Protein AF-A0A7X6X285-F1 (afdb_monomer_lite)

Sequence (141 aa):
MKLIVGLGNPGPRYETTRHNVGFMTADLIADSLDAVFKQSRHGALLAEAFYRGQKILVAKPMTYMNLSGQAVASLFNWYKLDVKDLIIVYDDMDLEVGRLRIRGRGSAGGQKGMASIIRVLGTEELVRIRIGVGRPLEGWG

Secondary structure (DSSP, 8-state):
-EEEEE----SGGGTTSGGGHHHHHHHHHHHHTT---EE-TTSEEEEEEEETTEEEEEEEE-S-GGGHHHHHHHHHHHTT--GGGEEEEEEETTSPTT-EEEESS---TT-HHHHHHHHHHT-S--EEEEEE--PPPTT--

pLDDT: mean 94.64, std 8.18, range [47.41, 98.81]

Structure (mmCIF, N/CA/C/O backbone):
data_AF-A0A7X6X285-F1
#
_entry.id   AF-A0A7X6X285-F1
#
loop_
_atom_site.group_PDB
_atom_site.id
_atom_site.type_symbol
_atom_site.label_atom_id
_atom_site.label_alt_id
_atom_site.label_comp_id
_atom_site.label_asym_id
_atom_site.label_entity_id
_atom_site.label_seq_id
_atom_site.pdbx_PDB_ins_code
_atom_site.Cartn_x
_atom_site.Cartn_y
_ato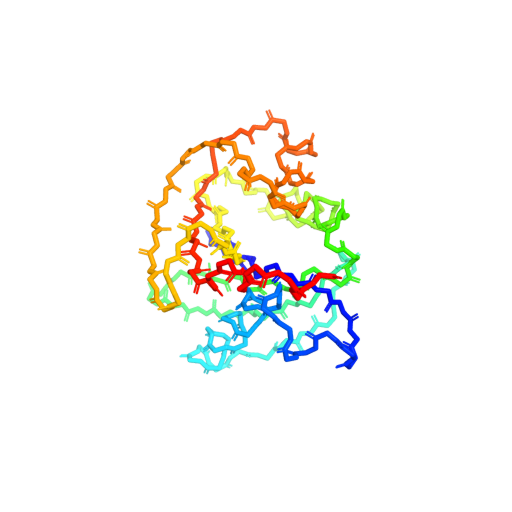m_site.Cartn_z
_atom_site.occupancy
_atom_site.B_iso_or_equiv
_atom_site.auth_seq_id
_atom_site.auth_comp_id
_atom_site.auth_asym_id
_atom_site.auth_atom_id
_atom_site.pdbx_PDB_model_num
ATOM 1 N N . MET A 1 1 ? -6.112 -1.371 15.307 1.00 94.88 1 MET A N 1
ATOM 2 C CA . MET A 1 1 ? -6.534 -1.644 13.908 1.00 94.88 1 MET A CA 1
ATOM 3 C C . MET A 1 1 ? -5.286 -1.886 13.080 1.00 94.88 1 MET A C 1
ATOM 5 O O . MET A 1 1 ? -4.253 -1.357 13.458 1.00 94.88 1 MET A O 1
ATOM 9 N N . LYS A 1 2 ? -5.348 -2.690 12.015 1.00 97.50 2 LYS A N 1
ATOM 10 C CA . LYS A 1 2 ? -4.237 -2.820 11.053 1.00 97.50 2 LYS A CA 1
ATOM 11 C C . LYS A 1 2 ? -4.602 -2.175 9.724 1.00 97.50 2 LYS A C 1
ATOM 13 O O . LYS A 1 2 ? -5.761 -2.244 9.324 1.00 97.50 2 LYS A O 1
ATOM 18 N N . LEU A 1 3 ? -3.611 -1.590 9.061 1.00 98.44 3 LEU A N 1
ATOM 19 C CA . LEU A 1 3 ? -3.696 -1.092 7.695 1.00 98.44 3 LEU A CA 1
ATOM 20 C C . LEU A 1 3 ? -2.751 -1.909 6.813 1.00 98.44 3 LEU A C 1
ATOM 22 O O . LEU A 1 3 ? -1.534 -1.848 6.976 1.00 98.44 3 LEU A O 1
ATOM 26 N N . ILE A 1 4 ? -3.321 -2.670 5.885 1.00 98.69 4 ILE A N 1
ATOM 27 C CA . ILE A 1 4 ? -2.593 -3.440 4.879 1.00 98.69 4 ILE A CA 1
ATOM 28 C C . ILE A 1 4 ? -2.678 -2.677 3.562 1.00 98.69 4 ILE A C 1
ATOM 30 O O . ILE A 1 4 ? -3.768 -2.438 3.052 1.00 98.69 4 ILE A O 1
ATOM 34 N N . VAL A 1 5 ? -1.539 -2.282 3.006 1.00 98.81 5 VAL A N 1
ATOM 35 C CA . VAL A 1 5 ? -1.469 -1.498 1.771 1.00 98.81 5 VAL A CA 1
ATOM 36 C C . VAL A 1 5 ? -0.831 -2.338 0.677 1.00 98.81 5 VAL A C 1
ATOM 38 O O . VAL A 1 5 ? 0.342 -2.692 0.777 1.00 98.81 5 VAL A O 1
ATOM 41 N N . GLY A 1 6 ? -1.580 -2.615 -0.386 1.00 98.62 6 GLY A N 1
ATOM 42 C CA . GLY A 1 6 ? -1.037 -3.180 -1.615 1.00 98.62 6 GLY A CA 1
ATOM 43 C C . GLY A 1 6 ? -0.523 -2.076 -2.530 1.00 98.62 6 GLY A C 1
ATOM 44 O O . GLY A 1 6 ? -1.270 -1.150 -2.839 1.00 98.62 6 GLY A O 1
ATOM 45 N N . LEU A 1 7 ? 0.734 -2.148 -2.970 1.00 98.44 7 LEU A N 1
ATOM 46 C CA . LEU A 1 7 ? 1.282 -1.198 -3.944 1.00 98.44 7 LEU A CA 1
ATOM 47 C C . LEU A 1 7 ? 0.993 -1.627 -5.388 1.00 98.44 7 LEU A C 1
ATOM 49 O O . LEU A 1 7 ? 0.940 -2.815 -5.706 1.00 98.44 7 LEU A O 1
ATOM 53 N N . GLY A 1 8 ? 0.806 -0.633 -6.252 1.00 97.50 8 GLY A N 1
ATOM 54 C CA . GLY A 1 8 ? 0.469 -0.797 -7.662 1.00 97.50 8 GLY A CA 1
ATOM 55 C C . GLY A 1 8 ? 0.229 0.556 -8.332 1.00 97.50 8 GLY A C 1
ATOM 56 O O . GLY A 1 8 ? 0.288 1.602 -7.682 1.00 97.50 8 GLY A O 1
ATOM 57 N N . ASN A 1 9 ? -0.024 0.536 -9.637 1.00 97.62 9 ASN A N 1
ATOM 58 C CA . ASN A 1 9 ? -0.515 1.677 -10.402 1.00 97.62 9 ASN A CA 1
ATOM 59 C C . ASN A 1 9 ? -1.992 1.471 -10.781 1.00 97.62 9 ASN A C 1
ATOM 61 O O . ASN A 1 9 ? -2.379 0.356 -11.148 1.00 97.62 9 ASN A O 1
ATOM 65 N N . PRO A 1 10 ? -2.812 2.535 -10.749 1.00 94.94 10 PRO A N 1
ATOM 66 C CA . PRO A 1 10 ? -4.197 2.486 -11.192 1.00 94.94 10 PRO A CA 1
ATOM 67 C C . PRO A 1 10 ? -4.305 2.472 -12.722 1.00 94.94 10 PRO A C 1
ATOM 69 O O . PRO A 1 10 ? -3.533 3.128 -13.424 1.00 94.94 10 PRO A O 1
ATOM 72 N N . GLY A 1 11 ? -5.332 1.791 -13.223 1.00 91.75 11 GLY A N 1
ATOM 73 C CA . GLY A 1 11 ? -5.732 1.796 -14.628 1.00 91.75 11 GLY A CA 1
ATOM 74 C C . GLY A 1 11 ? -5.494 0.456 -15.342 1.00 91.75 11 GLY A C 1
ATOM 75 O O . GLY A 1 11 ? -4.545 -0.253 -14.995 1.00 91.75 11 GLY A O 1
ATOM 76 N N . PRO A 1 12 ? -6.292 0.135 -16.381 1.00 88.06 12 PRO A N 1
ATOM 77 C CA . PRO A 1 12 ? -6.345 -1.210 -16.972 1.00 88.06 12 PRO A CA 1
ATOM 78 C C . PRO A 1 12 ? -4.998 -1.728 -17.485 1.00 88.06 12 PRO A C 1
ATOM 80 O O . PRO A 1 12 ? -4.661 -2.897 -17.340 1.00 88.06 12 PRO A O 1
ATOM 83 N N . ARG A 1 13 ? -4.164 -0.831 -18.026 1.00 88.88 13 ARG A N 1
ATOM 84 C CA . ARG A 1 13 ? -2.845 -1.178 -18.582 1.00 88.88 13 ARG A CA 1
ATOM 85 C C . ARG A 1 13 ? -1.847 -1.738 -17.560 1.00 88.88 13 ARG A C 1
ATOM 87 O O . ARG A 1 13 ? -0.817 -2.264 -17.963 1.00 88.88 13 ARG A O 1
ATOM 94 N N . TYR A 1 14 ? -2.104 -1.575 -16.261 1.00 88.69 14 TYR A N 1
ATOM 95 C CA . TYR A 1 14 ? -1.202 -2.030 -15.201 1.00 88.69 14 TYR A CA 1
ATOM 96 C C . TYR A 1 14 ? -1.680 -3.292 -14.489 1.00 88.69 14 TYR A C 1
ATOM 98 O O . TYR A 1 14 ? -0.885 -3.887 -13.762 1.00 88.69 14 TYR A O 1
ATOM 106 N N . GLU A 1 15 ? -2.936 -3.700 -14.689 1.00 85.38 15 GLU A N 1
ATOM 107 C CA . GLU A 1 15 ? -3.610 -4.728 -13.887 1.00 85.38 15 GLU A CA 1
ATOM 108 C C . GLU A 1 15 ? -2.832 -6.037 -13.809 1.00 85.38 15 GLU A C 1
ATOM 110 O O . GLU A 1 15 ? -2.750 -6.618 -12.736 1.00 85.38 15 GLU A O 1
ATOM 115 N N . THR A 1 16 ? -2.192 -6.450 -14.903 1.00 87.38 16 THR A N 1
ATOM 116 C CA . THR A 1 16 ? -1.450 -7.716 -15.007 1.00 87.38 16 THR A CA 1
ATOM 117 C C . THR A 1 16 ? 0.070 -7.551 -14.928 1.00 87.38 16 THR A C 1
ATOM 119 O O . THR A 1 16 ? 0.822 -8.494 -15.171 1.00 87.38 16 THR A O 1
ATOM 122 N N . THR A 1 17 ? 0.562 -6.358 -14.580 1.00 90.19 17 THR A N 1
ATOM 123 C CA . THR A 1 17 ? 2.006 -6.107 -14.478 1.00 90.19 17 THR A CA 1
ATOM 124 C C . THR A 1 17 ? 2.583 -6.643 -13.170 1.00 90.19 17 THR A C 1
ATOM 126 O O . THR A 1 17 ? 1.922 -6.639 -12.132 1.00 90.19 17 THR A O 1
ATOM 129 N N . ARG A 1 18 ? 3.867 -7.031 -13.186 1.00 89.31 18 ARG A N 1
ATOM 130 C CA . ARG A 1 18 ? 4.597 -7.485 -11.984 1.00 89.31 18 ARG A CA 1
ATOM 131 C C . ARG A 1 18 ? 4.543 -6.457 -10.844 1.00 89.31 18 ARG A C 1
ATOM 133 O O . ARG A 1 18 ? 4.389 -6.835 -9.689 1.00 89.31 18 ARG A O 1
ATOM 140 N N . HIS A 1 19 ? 4.575 -5.164 -11.174 1.00 90.19 19 HIS A N 1
ATOM 141 C CA . HIS A 1 19 ? 4.471 -4.064 -10.208 1.00 90.19 19 HIS A CA 1
ATOM 142 C C . HIS A 1 19 ? 3.103 -3.947 -9.517 1.00 90.19 19 HIS A C 1
ATOM 144 O O . HIS A 1 19 ? 2.996 -3.254 -8.507 1.00 90.19 19 HIS A O 1
ATOM 150 N N . ASN A 1 20 ? 2.061 -4.604 -10.035 1.00 95.19 20 ASN A N 1
ATOM 151 C CA . ASN A 1 20 ? 0.719 -4.600 -9.450 1.00 95.19 20 ASN A CA 1
ATOM 152 C C . ASN A 1 20 ? 0.440 -5.810 -8.548 1.00 95.19 20 ASN A C 1
ATOM 154 O O . ASN A 1 20 ? -0.677 -5.943 -8.050 1.00 95.19 20 ASN A O 1
ATOM 158 N N . VAL A 1 21 ? 1.435 -6.655 -8.255 1.00 96.62 21 VAL A N 1
ATOM 159 C CA . VAL A 1 21 ? 1.249 -7.812 -7.359 1.00 96.62 21 VAL A CA 1
ATOM 160 C C . VAL A 1 21 ? 0.755 -7.410 -5.962 1.00 96.62 21 VAL A C 1
ATOM 162 O O . VAL A 1 21 ? 0.021 -8.162 -5.322 1.00 96.62 21 VAL A O 1
ATOM 165 N N . GLY A 1 22 ? 1.092 -6.201 -5.495 1.00 97.75 22 GLY A N 1
ATOM 166 C CA . GLY A 1 22 ? 0.559 -5.655 -4.249 1.00 97.75 22 GLY A CA 1
ATOM 167 C C . GLY A 1 22 ? -0.949 -5.399 -4.325 1.00 97.75 22 GLY A C 1
ATOM 168 O O . GLY A 1 22 ? -1.666 -5.779 -3.403 1.00 97.75 22 GLY A O 1
ATOM 169 N N . PHE A 1 23 ? -1.450 -4.826 -5.426 1.00 98.38 23 PHE A N 1
ATOM 170 C CA . PHE A 1 23 ? -2.893 -4.680 -5.673 1.00 98.38 23 PHE A CA 1
ATOM 171 C C . PHE A 1 23 ? -3.590 -6.034 -5.776 1.00 98.38 23 PHE A C 1
ATOM 173 O O . PHE A 1 23 ? -4.588 -6.229 -5.093 1.00 98.38 23 PHE A O 1
ATOM 180 N N . MET A 1 24 ? -3.030 -6.978 -6.539 1.00 97.38 24 MET A N 1
ATOM 181 C CA . MET A 1 24 ? -3.579 -8.337 -6.646 1.00 97.38 24 MET A CA 1
ATOM 182 C C . MET A 1 24 ? -3.680 -9.005 -5.269 1.00 97.38 24 MET A C 1
ATOM 184 O O . MET A 1 24 ? -4.681 -9.630 -4.939 1.00 97.38 24 MET A O 1
ATOM 188 N N . THR A 1 25 ? -2.659 -8.828 -4.426 1.00 98.00 25 THR A N 1
ATOM 189 C CA . THR A 1 25 ? -2.670 -9.355 -3.056 1.00 98.00 25 THR A CA 1
ATOM 190 C C . THR A 1 25 ? -3.728 -8.665 -2.198 1.00 98.00 25 THR A C 1
ATOM 192 O O . THR A 1 25 ? -4.411 -9.328 -1.424 1.00 98.00 25 THR A O 1
ATOM 195 N N . ALA A 1 26 ? -3.897 -7.348 -2.331 1.00 98.38 26 ALA A N 1
ATOM 196 C CA . ALA A 1 26 ? -4.949 -6.615 -1.633 1.00 98.38 26 ALA A CA 1
ATOM 197 C C . ALA A 1 26 ? -6.354 -7.082 -2.053 1.00 98.38 26 ALA A C 1
ATOM 199 O O . ALA A 1 26 ? -7.223 -7.192 -1.191 1.00 98.38 26 ALA A O 1
ATOM 200 N N . ASP A 1 27 ? -6.553 -7.400 -3.334 1.00 98.12 27 ASP A N 1
ATOM 201 C CA . ASP A 1 27 ? -7.797 -7.977 -3.851 1.00 98.12 27 ASP A CA 1
ATOM 202 C C . ASP A 1 27 ? -8.084 -9.348 -3.232 1.00 98.12 27 ASP A C 1
ATOM 204 O O . ASP A 1 27 ? -9.162 -9.544 -2.678 1.00 98.12 27 ASP A O 1
ATOM 208 N N . LEU A 1 28 ? -7.094 -10.246 -3.198 1.00 98.00 28 LEU A N 1
ATOM 209 C CA . LEU A 1 28 ? -7.233 -11.562 -2.560 1.00 98.00 28 LEU A CA 1
ATOM 210 C C . LEU A 1 28 ? -7.501 -11.473 -1.050 1.00 98.00 28 LEU A C 1
ATOM 212 O O . LEU A 1 28 ? -8.296 -12.242 -0.515 1.00 98.00 28 LEU A O 1
ATOM 216 N N . ILE A 1 29 ? -6.851 -10.540 -0.345 1.00 97.88 29 ILE A N 1
ATOM 217 C CA . ILE A 1 29 ? -7.093 -10.339 1.090 1.00 97.88 29 ILE A CA 1
ATOM 218 C C . ILE A 1 29 ? -8.520 -9.835 1.314 1.00 97.88 29 ILE A C 1
ATOM 220 O O . ILE A 1 29 ? -9.199 -10.342 2.203 1.00 97.88 29 ILE A O 1
ATOM 224 N N . ALA A 1 30 ? -8.973 -8.848 0.538 1.00 98.00 30 ALA A N 1
ATOM 225 C CA . ALA A 1 30 ? -10.318 -8.301 0.680 1.00 98.00 30 ALA A CA 1
ATOM 226 C C . ALA A 1 30 ? -11.390 -9.364 0.396 1.00 98.00 30 ALA A C 1
ATOM 228 O O . ALA A 1 30 ? -12.319 -9.494 1.188 1.00 98.00 30 ALA A O 1
ATOM 229 N N . ASP A 1 31 ? -11.203 -10.165 -0.655 1.00 97.94 31 ASP A N 1
ATOM 230 C CA . ASP A 1 31 ? -12.081 -11.285 -1.007 1.00 97.94 31 ASP A CA 1
ATOM 231 C C . ASP A 1 31 ? -12.159 -12.325 0.123 1.00 97.94 31 ASP A C 1
ATOM 233 O O . ASP A 1 31 ? -13.242 -12.652 0.594 1.00 97.94 31 ASP A O 1
ATOM 237 N N . SER A 1 32 ? -11.015 -12.735 0.687 1.00 97.50 32 SER A N 1
ATOM 238 C CA . SER A 1 32 ? -10.978 -13.680 1.822 1.00 97.50 32 SER A CA 1
ATOM 239 C C . SER A 1 32 ? -11.618 -13.159 3.118 1.00 97.50 32 SER A C 1
ATOM 241 O O . SER A 1 32 ? -11.819 -13.923 4.063 1.00 97.50 32 SER A O 1
ATOM 243 N N . LEU A 1 33 ? -11.872 -11.851 3.188 1.00 96.88 33 LEU A N 1
ATOM 244 C CA . LEU A 1 33 ? -12.487 -11.161 4.318 1.00 96.88 33 LEU A CA 1
ATOM 245 C C . LEU A 1 33 ? -13.928 -10.712 4.022 1.00 96.88 33 LEU A C 1
ATOM 247 O O . LEU A 1 33 ? -14.481 -9.957 4.823 1.00 96.88 33 LEU A O 1
ATOM 251 N N . ASP A 1 34 ? -14.507 -11.124 2.887 1.00 96.81 34 ASP A N 1
ATOM 252 C CA . ASP A 1 34 ? -15.826 -10.694 2.401 1.00 96.81 34 ASP A CA 1
ATOM 253 C C . ASP A 1 34 ? -15.976 -9.159 2.354 1.00 96.81 34 ASP A C 1
ATOM 255 O O . ASP A 1 34 ? -17.032 -8.583 2.639 1.00 96.81 34 ASP A O 1
ATOM 259 N N . ALA A 1 35 ? -14.887 -8.462 2.020 1.00 97.75 35 ALA A N 1
ATOM 260 C CA . ALA A 1 35 ? -14.799 -7.011 2.059 1.00 97.75 35 ALA A CA 1
ATOM 261 C C . ALA A 1 35 ? -14.754 -6.406 0.655 1.00 97.75 35 ALA A C 1
ATOM 263 O O . ALA A 1 35 ? -14.012 -6.840 -0.222 1.00 97.75 35 ALA A O 1
ATOM 264 N N . VAL A 1 36 ? -15.509 -5.325 0.455 1.00 97.88 36 VAL A N 1
ATOM 265 C CA . VAL A 1 36 ? -15.616 -4.652 -0.846 1.00 97.88 36 VAL A CA 1
ATOM 266 C C . VAL A 1 36 ? -14.862 -3.330 -0.829 1.00 97.88 36 VAL A C 1
ATOM 268 O O . VAL A 1 36 ? -15.053 -2.501 0.066 1.00 97.88 36 VAL A O 1
ATOM 271 N N . PHE A 1 37 ? -14.042 -3.104 -1.856 1.00 98.44 37 PHE A N 1
ATOM 272 C CA . PHE A 1 37 ? -13.340 -1.840 -2.041 1.00 98.44 37 PHE A CA 1
ATOM 273 C C . PHE A 1 37 ? -14.297 -0.692 -2.370 1.00 98.44 37 PHE A C 1
ATOM 275 O O . PHE A 1 37 ? -15.109 -0.770 -3.290 1.00 98.44 37 PHE A O 1
ATOM 282 N N . LYS A 1 38 ? -14.142 0.422 -1.654 1.00 98.12 38 LYS A N 1
ATOM 283 C CA . LYS A 1 38 ? -14.846 1.685 -1.890 1.00 98.12 38 LYS A CA 1
ATOM 284 C C . LYS A 1 38 ? -13.850 2.822 -2.061 1.00 98.12 38 LYS A C 1
ATOM 286 O O . LYS A 1 38 ? -12.795 2.842 -1.425 1.00 98.12 38 LYS A O 1
ATOM 291 N N . GLN A 1 39 ? -14.200 3.794 -2.898 1.00 97.31 39 GLN A N 1
ATOM 292 C CA . GLN A 1 39 ?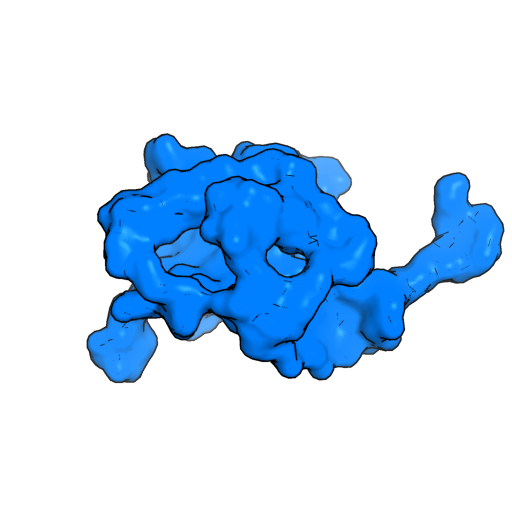 -13.408 5.011 -3.053 1.00 97.31 39 GLN A CA 1
ATOM 293 C C . GLN A 1 39 ? -13.362 5.779 -1.730 1.00 97.31 39 GLN A C 1
ATOM 295 O O . GLN A 1 39 ? -14.392 6.026 -1.104 1.00 97.31 39 GLN A O 1
ATOM 300 N N . SER A 1 40 ? -12.164 6.192 -1.323 1.00 96.44 40 SER A N 1
ATOM 301 C CA . SER A 1 40 ? -11.972 7.094 -0.191 1.00 96.44 40 SER A CA 1
ATOM 302 C C . SER A 1 40 ? -11.484 8.464 -0.654 1.00 96.44 40 SER A C 1
ATOM 304 O O . SER A 1 40 ? -10.865 8.611 -1.711 1.00 96.44 40 SER A O 1
ATOM 306 N N . ARG A 1 41 ? -11.682 9.474 0.195 1.00 95.62 41 ARG A N 1
ATOM 307 C CA . ARG A 1 41 ? -11.119 10.822 0.008 1.00 95.62 41 ARG A CA 1
ATOM 308 C C . ARG A 1 41 ? -9.597 10.900 0.196 1.00 95.62 41 ARG A C 1
ATOM 310 O O . ARG A 1 41 ? -9.019 11.962 0.017 1.00 95.62 41 ARG A O 1
ATOM 317 N N . HIS A 1 42 ? -8.955 9.797 0.579 1.00 96.88 42 HIS A N 1
ATOM 318 C CA . HIS A 1 42 ? -7.523 9.725 0.884 1.00 96.88 42 HIS A CA 1
ATOM 319 C C . HIS A 1 42 ? -6.687 9.276 -0.324 1.00 96.88 42 HIS A C 1
ATOM 321 O O . HIS A 1 42 ? -5.555 8.830 -0.166 1.00 96.88 42 HIS A O 1
ATOM 327 N N . GLY A 1 43 ? -7.253 9.352 -1.534 1.00 96.94 43 GLY A N 1
ATOM 328 C CA . GLY A 1 43 ? -6.571 8.913 -2.751 1.00 96.94 43 GLY A CA 1
ATOM 329 C C . GLY A 1 43 ? -6.317 7.405 -2.775 1.00 96.94 43 GLY A C 1
ATOM 330 O O . GLY A 1 43 ? -5.293 6.967 -3.287 1.00 96.94 43 GLY A O 1
ATOM 331 N N . ALA A 1 44 ? -7.219 6.608 -2.198 1.00 98.19 44 ALA A N 1
ATOM 332 C CA . ALA A 1 44 ? -7.114 5.152 -2.142 1.00 98.19 44 ALA A CA 1
ATOM 333 C C . ALA A 1 44 ? -8.490 4.483 -2.236 1.00 98.19 44 ALA A C 1
ATOM 335 O O . ALA A 1 44 ? -9.487 5.043 -1.768 1.00 98.19 44 ALA A O 1
ATOM 336 N N . LEU A 1 45 ? -8.525 3.267 -2.778 1.00 98.56 45 LEU A N 1
ATOM 337 C CA . LEU A 1 45 ? -9.625 2.332 -2.559 1.00 98.56 45 LEU A CA 1
ATOM 338 C C . LEU A 1 45 ? -9.417 1.640 -1.213 1.00 98.56 45 LEU A C 1
ATOM 340 O O . LEU A 1 45 ? -8.304 1.200 -0.927 1.00 98.56 45 LEU A O 1
ATOM 344 N N . LEU A 1 46 ? -10.475 1.531 -0.412 1.00 98.62 46 LEU A N 1
ATOM 345 C CA . LEU A 1 46 ? -10.449 0.912 0.912 1.00 98.62 46 LEU A CA 1
ATOM 346 C C . LEU A 1 46 ? -11.469 -0.217 1.013 1.00 98.62 46 LEU A C 1
ATOM 348 O O . LEU A 1 46 ? -12.632 -0.012 0.677 1.00 98.62 46 LEU A O 1
ATOM 352 N N . ALA A 1 47 ? -11.044 -1.366 1.524 1.00 98.50 47 ALA A N 1
ATOM 353 C CA . ALA A 1 47 ? -11.919 -2.443 1.964 1.00 98.50 47 ALA A CA 1
ATOM 354 C C . ALA A 1 47 ? -11.754 -2.607 3.480 1.00 98.50 47 ALA A C 1
ATOM 356 O O . ALA A 1 47 ? -10.634 -2.650 3.992 1.00 98.50 47 ALA A O 1
ATOM 357 N N . GLU A 1 48 ? -12.865 -2.643 4.208 1.00 97.94 48 GLU A N 1
ATOM 358 C CA . GLU A 1 48 ? -12.877 -2.741 5.667 1.00 97.94 48 GLU A CA 1
ATOM 359 C C . GLU A 1 48 ? -13.496 -4.068 6.092 1.00 97.94 48 GLU A C 1
ATOM 361 O O . GLU A 1 48 ? -14.556 -4.439 5.595 1.00 97.94 48 GLU A O 1
ATOM 366 N N . ALA A 1 49 ? -12.850 -4.743 7.041 1.00 97.06 49 ALA A N 1
ATOM 367 C CA . ALA A 1 49 ? -13.329 -5.991 7.614 1.00 97.06 49 ALA A CA 1
ATOM 368 C C . ALA A 1 49 ? -13.004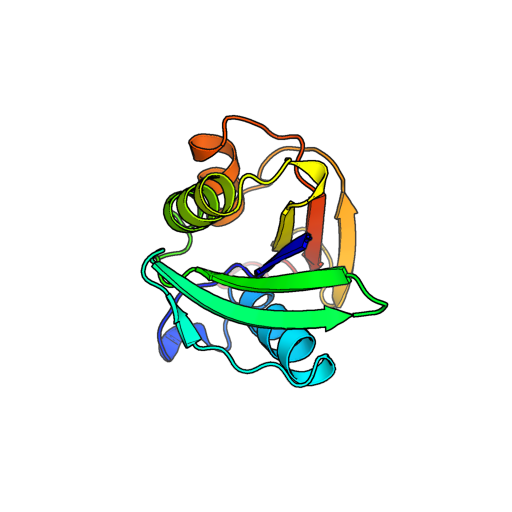 -6.093 9.106 1.00 97.06 49 ALA A C 1
ATOM 370 O O . ALA A 1 49 ? -12.120 -5.405 9.631 1.00 97.06 49 ALA A O 1
ATOM 371 N N . PHE A 1 50 ? -13.677 -7.021 9.782 1.00 96.38 50 PHE A N 1
ATOM 372 C CA . PHE A 1 50 ? -13.291 -7.490 11.107 1.00 96.38 50 PHE A CA 1
ATOM 373 C C . PHE A 1 50 ? -12.778 -8.922 11.005 1.00 96.38 50 PHE A C 1
ATOM 375 O O . PHE A 1 50 ? -13.486 -9.812 10.553 1.00 96.38 50 PHE A O 1
ATOM 382 N N . TYR A 1 51 ? -11.557 -9.154 11.478 1.00 93.31 51 TYR A N 1
ATOM 383 C CA . TYR A 1 51 ? -10.957 -10.481 11.543 1.00 93.31 51 TYR A CA 1
ATOM 384 C C . TYR A 1 51 ? -10.538 -10.767 12.981 1.00 93.31 51 TYR A C 1
ATOM 386 O O . TYR A 1 51 ? -9.761 -10.012 13.566 1.00 93.31 51 TYR A O 1
ATOM 394 N N . ARG A 1 52 ? -11.082 -11.836 13.577 1.00 94.12 52 ARG A N 1
ATOM 395 C CA . ARG A 1 52 ? -10.823 -12.232 14.979 1.00 94.12 52 ARG A CA 1
ATOM 396 C C . ARG A 1 52 ? -10.999 -11.080 15.986 1.00 94.12 52 ARG A C 1
ATOM 398 O O . ARG A 1 52 ? -10.174 -10.883 16.871 1.00 94.12 52 ARG A O 1
ATOM 405 N N . GLY A 1 53 ? -12.060 -10.287 15.820 1.00 94.19 53 GLY A N 1
ATOM 406 C CA . GLY A 1 53 ? -12.361 -9.139 16.687 1.00 94.19 53 GLY A CA 1
ATOM 407 C C . GLY A 1 53 ? -11.496 -7.895 16.441 1.00 94.19 53 GLY A C 1
ATOM 408 O O . GLY A 1 53 ? -11.681 -6.882 17.112 1.00 94.19 53 GLY A O 1
ATOM 409 N N . GLN A 1 54 ? -10.582 -7.923 15.467 1.00 95.81 54 GLN A N 1
ATOM 410 C CA . GLN A 1 54 ? -9.735 -6.792 15.107 1.00 95.81 54 GLN A CA 1
ATOM 411 C C . GLN A 1 54 ? -10.167 -6.184 13.772 1.00 95.81 54 GLN A C 1
ATOM 413 O O . GLN A 1 54 ? -10.281 -6.876 12.763 1.00 95.81 54 GLN A O 1
ATOM 418 N N . LYS A 1 55 ? -10.342 -4.860 13.750 1.00 96.62 55 LYS A N 1
ATOM 419 C CA . LYS A 1 55 ? -10.573 -4.108 12.513 1.00 96.62 55 LYS A CA 1
ATOM 420 C C . LYS A 1 55 ? -9.320 -4.117 11.630 1.00 96.62 55 LYS A C 1
ATOM 422 O O . LYS A 1 55 ? -8.242 -3.691 12.078 1.00 96.62 55 LYS A O 1
ATOM 427 N N . ILE A 1 56 ? -9.489 -4.572 10.392 1.00 97.81 56 ILE A N 1
ATOM 428 C CA . ILE A 1 56 ? -8.492 -4.569 9.320 1.00 97.81 56 ILE A CA 1
ATOM 429 C C . ILE A 1 56 ? -8.987 -3.638 8.217 1.00 97.81 56 ILE A C 1
ATOM 431 O O . ILE A 1 56 ? -10.131 -3.723 7.775 1.00 97.81 56 ILE A O 1
ATOM 435 N N . LEU A 1 57 ? -8.103 -2.749 7.778 1.00 98.25 57 LEU A N 1
ATOM 436 C CA . LEU A 1 57 ? -8.307 -1.900 6.620 1.00 98.25 57 LEU A CA 1
ATOM 437 C C . LEU A 1 57 ? -7.325 -2.331 5.532 1.00 98.25 57 LEU A C 1
ATOM 439 O O . LEU A 1 57 ? -6.117 -2.335 5.760 1.00 98.25 57 LEU A O 1
ATOM 443 N N . VAL A 1 58 ? -7.835 -2.692 4.363 1.00 98.75 58 VAL A N 1
ATOM 444 C CA . VAL A 1 58 ? -7.031 -2.999 3.179 1.00 98.75 58 VAL A CA 1
ATOM 445 C C . VAL A 1 58 ? -7.110 -1.807 2.237 1.00 98.75 58 VAL A C 1
ATOM 447 O O . VAL A 1 58 ? -8.199 -1.298 1.977 1.00 98.75 58 VAL A O 1
ATOM 450 N N . ALA A 1 59 ? -5.972 -1.341 1.732 1.00 98.75 59 ALA A N 1
ATOM 451 C CA . ALA A 1 59 ? -5.894 -0.161 0.886 1.00 98.75 59 ALA A CA 1
ATOM 452 C C . ALA A 1 59 ? -5.140 -0.423 -0.42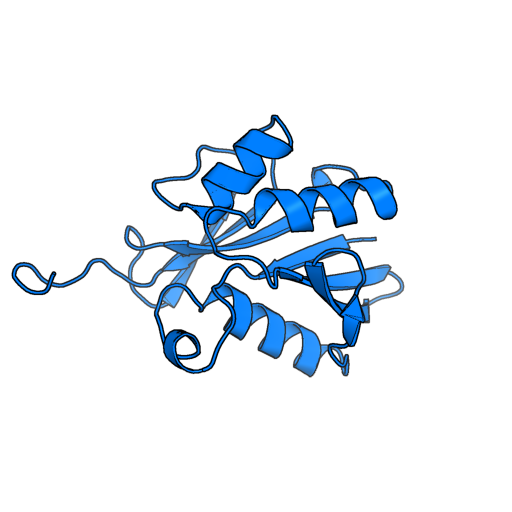0 1.00 98.75 59 ALA A C 1
ATOM 454 O O . ALA A 1 59 ? -4.071 -1.037 -0.423 1.00 98.75 59 ALA A O 1
ATOM 455 N N . LYS A 1 60 ? -5.664 0.139 -1.513 1.00 98.69 60 LYS A N 1
ATOM 456 C CA . LYS A 1 60 ? -4.977 0.284 -2.802 1.00 98.69 60 LYS A CA 1
ATOM 457 C C . LYS A 1 60 ? -4.830 1.779 -3.115 1.00 98.69 60 LYS A C 1
ATOM 459 O O . LYS A 1 60 ? -5.836 2.421 -3.430 1.00 98.69 60 LYS A O 1
ATOM 464 N N . PRO A 1 61 ? -3.631 2.376 -2.979 1.00 98.44 61 PRO A N 1
ATOM 465 C CA . PRO A 1 61 ? -3.396 3.771 -3.339 1.00 98.44 61 PRO A CA 1
ATOM 466 C C . PRO A 1 61 ? -3.747 4.038 -4.804 1.00 98.44 61 PRO A C 1
ATOM 468 O O . PRO A 1 61 ? -3.126 3.486 -5.695 1.00 98.44 61 PRO A O 1
ATOM 471 N N . MET A 1 62 ? -4.693 4.931 -5.072 1.00 97.81 62 MET A N 1
ATOM 472 C CA . MET A 1 62 ? -5.098 5.312 -6.434 1.00 97.81 62 MET A CA 1
ATOM 473 C C . MET A 1 62 ? -4.242 6.455 -6.996 1.00 97.81 62 MET A C 1
ATOM 475 O O . MET A 1 62 ? -4.641 7.158 -7.921 1.00 97.81 62 MET A O 1
ATOM 479 N N . THR A 1 63 ? -3.058 6.649 -6.422 1.00 94.38 63 THR A N 1
ATOM 480 C CA . THR A 1 63 ? -1.989 7.490 -6.956 1.00 94.38 63 THR A CA 1
ATOM 481 C C . THR A 1 63 ? -1.087 6.657 -7.867 1.00 94.38 63 THR A C 1
ATOM 483 O O . THR A 1 63 ? -1.137 5.431 -7.851 1.00 94.38 63 THR A O 1
ATOM 486 N N . TYR A 1 64 ? -0.174 7.291 -8.601 1.00 95.25 64 TYR A N 1
ATOM 487 C CA . TYR A 1 64 ? 0.928 6.546 -9.218 1.00 95.25 64 TYR A CA 1
ATOM 488 C C . TYR A 1 64 ? 1.895 5.993 -8.160 1.00 95.25 64 TYR A C 1
ATOM 490 O O . TYR A 1 64 ? 2.008 6.541 -7.061 1.00 95.25 64 TYR A O 1
ATOM 498 N N . MET A 1 65 ? 2.616 4.924 -8.506 1.00 95.44 65 MET A N 1
ATOM 499 C CA . MET A 1 65 ? 3.532 4.188 -7.625 1.00 95.44 65 MET A CA 1
ATOM 500 C C . MET A 1 65 ? 4.535 5.105 -6.910 1.00 95.44 65 MET A C 1
ATOM 502 O O . MET A 1 65 ? 4.742 5.014 -5.709 1.00 95.44 65 MET A O 1
ATOM 506 N N . ASN A 1 66 ? 5.145 6.058 -7.614 1.00 96.75 66 ASN A N 1
ATOM 507 C CA . ASN A 1 66 ? 6.096 7.010 -7.023 1.00 96.75 66 ASN A CA 1
ATOM 508 C C . ASN A 1 66 ? 5.452 8.031 -6.058 1.00 96.75 66 ASN A C 1
ATOM 510 O O . ASN A 1 66 ? 6.167 8.754 -5.358 1.00 96.75 66 ASN A O 1
ATOM 514 N N . LEU A 1 67 ? 4.122 8.092 -5.994 1.00 97.38 67 LEU A N 1
ATOM 515 C CA . LEU A 1 67 ? 3.338 8.979 -5.135 1.00 97.38 67 LEU A CA 1
ATOM 516 C C . LEU A 1 67 ? 2.550 8.224 -4.053 1.00 97.38 67 LEU A C 1
ATOM 518 O O . LEU A 1 67 ? 1.844 8.865 -3.277 1.00 97.38 67 LEU A O 1
ATOM 522 N N . SER A 1 68 ? 2.712 6.898 -3.931 1.00 98.12 68 SER A N 1
ATOM 523 C CA . SER A 1 68 ? 1.989 6.081 -2.942 1.00 98.12 68 SER A CA 1
ATOM 524 C C . SER A 1 68 ? 2.123 6.594 -1.506 1.00 98.12 68 SER A C 1
ATOM 526 O O . SER A 1 68 ? 1.176 6.479 -0.729 1.00 98.12 68 SER A O 1
ATOM 528 N N . GLY A 1 69 ? 3.255 7.218 -1.155 1.00 98.06 69 GLY A N 1
ATOM 529 C CA . GLY A 1 69 ? 3.466 7.805 0.168 1.00 98.06 69 GLY A CA 1
ATOM 530 C C . GLY A 1 69 ? 2.422 8.853 0.559 1.00 98.06 69 GLY A C 1
ATOM 531 O O . GLY A 1 69 ? 2.082 8.943 1.732 1.00 98.06 69 GLY A O 1
ATOM 532 N N . GLN A 1 70 ? 1.856 9.595 -0.398 1.00 98.31 70 GLN A N 1
ATOM 533 C CA . GLN A 1 70 ? 0.841 10.619 -0.121 1.00 98.31 70 GLN A CA 1
ATOM 534 C C . GLN A 1 70 ? -0.468 9.998 0.383 1.00 98.31 70 GLN A C 1
ATOM 536 O O . GLN A 1 70 ? -0.992 10.405 1.421 1.00 98.31 70 GLN A O 1
ATOM 541 N N . ALA A 1 71 ? -0.968 8.977 -0.321 1.00 98.38 71 ALA A N 1
ATOM 542 C CA . ALA A 1 71 ? -2.184 8.268 0.068 1.00 98.38 71 ALA A CA 1
ATOM 543 C C . ALA A 1 71 ? -1.987 7.516 1.392 1.00 98.38 71 ALA A C 1
ATOM 545 O O . ALA A 1 71 ? -2.820 7.604 2.295 1.00 98.38 71 ALA A O 1
ATOM 546 N N . VAL A 1 72 ? -0.847 6.831 1.540 1.00 98.50 72 VAL A N 1
ATOM 547 C CA . VAL A 1 72 ? -0.519 6.088 2.765 1.00 98.50 72 VAL A CA 1
ATOM 548 C C . VAL A 1 72 ? -0.413 7.022 3.966 1.00 98.50 72 VAL A C 1
ATOM 550 O O . VAL A 1 72 ? -1.012 6.729 4.993 1.00 98.50 72 VAL A O 1
ATOM 553 N N . ALA A 1 73 ? 0.268 8.163 3.845 1.00 98.38 73 ALA A N 1
ATOM 554 C CA . ALA A 1 73 ? 0.373 9.130 4.935 1.00 98.38 73 ALA A CA 1
ATOM 555 C C . ALA A 1 73 ? -0.977 9.763 5.293 1.00 98.38 73 ALA A C 1
ATOM 557 O O . ALA A 1 73 ? -1.275 9.945 6.472 1.00 98.38 73 ALA A O 1
ATOM 558 N N . SER A 1 74 ? -1.824 10.048 4.297 1.00 98.44 74 SER A N 1
ATOM 559 C CA . SER A 1 74 ? -3.181 10.548 4.541 1.00 98.44 74 SER A CA 1
ATOM 560 C C . SER A 1 74 ? -4.002 9.562 5.379 1.00 98.44 74 SER A C 1
ATOM 562 O O . SER A 1 74 ? -4.607 9.959 6.375 1.00 98.44 74 SER A O 1
ATOM 564 N N . LEU A 1 75 ? -3.971 8.270 5.028 1.00 98.38 75 LEU A N 1
ATOM 565 C CA . LEU A 1 75 ? -4.639 7.207 5.785 1.00 98.38 75 LEU A CA 1
ATOM 566 C C . LEU A 1 75 ? -4.022 7.020 7.176 1.00 98.38 75 LEU A C 1
ATOM 568 O O . LEU A 1 75 ? -4.746 6.973 8.167 1.00 98.38 75 LEU A O 1
ATOM 572 N N . PHE A 1 76 ? -2.694 6.944 7.250 1.00 98.12 76 PHE A N 1
ATOM 573 C CA . PHE A 1 76 ? -1.940 6.754 8.487 1.00 98.12 76 PHE A CA 1
ATOM 574 C C . PHE A 1 76 ? -2.286 7.822 9.531 1.00 98.12 76 PHE A C 1
ATOM 576 O O . PHE A 1 76 ? -2.640 7.492 10.663 1.00 98.12 76 PHE A O 1
ATOM 583 N N . ASN A 1 77 ? -2.287 9.092 9.117 1.00 97.75 77 ASN A N 1
ATOM 584 C CA . ASN A 1 77 ? -2.622 10.222 9.980 1.00 97.75 77 ASN A CA 1
ATOM 585 C C . ASN A 1 77 ? -4.114 10.257 10.335 1.00 97.75 77 ASN A C 1
ATOM 587 O O . ASN A 1 77 ? -4.466 10.494 11.490 1.00 97.75 77 ASN A O 1
ATOM 591 N N . TRP A 1 78 ? -5.002 9.997 9.368 1.00 97.88 78 TRP A N 1
ATOM 592 C CA . TRP A 1 78 ? -6.451 10.017 9.593 1.00 97.88 78 TRP A CA 1
ATOM 593 C C . TRP A 1 78 ? -6.895 8.971 10.622 1.00 97.88 78 TRP A C 1
ATOM 595 O O . TRP A 1 78 ? -7.665 9.277 11.532 1.00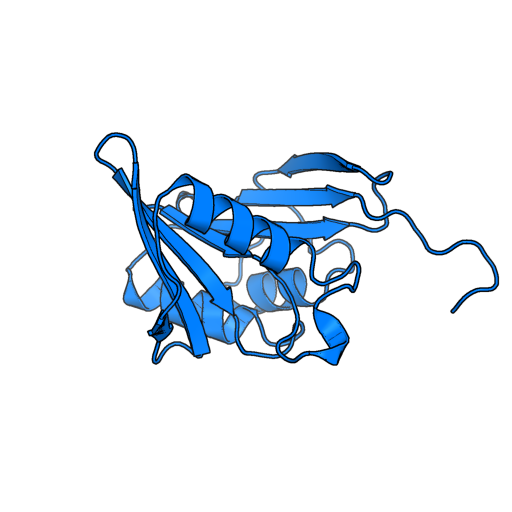 97.88 78 TRP A O 1
ATOM 605 N N . TYR A 1 79 ? -6.374 7.749 10.504 1.00 97.06 79 TYR A N 1
ATOM 606 C CA . TYR A 1 79 ? -6.682 6.646 11.415 1.00 97.06 79 TYR A CA 1
ATOM 607 C C . TYR A 1 79 ? -5.794 6.616 12.667 1.00 97.06 79 TYR A C 1
ATOM 609 O O . TYR A 1 79 ? -5.973 5.719 13.491 1.00 97.06 79 TYR A O 1
ATOM 617 N N . LYS A 1 80 ? -4.885 7.593 12.832 1.00 97.25 80 LYS A N 1
ATOM 618 C CA . LYS A 1 80 ? -3.973 7.732 13.982 1.00 97.25 80 LYS A CA 1
ATOM 619 C C . LYS A 1 80 ? -3.208 6.435 14.273 1.00 97.25 80 LYS A C 1
ATOM 621 O O . LYS A 1 80 ? -3.219 5.935 15.396 1.00 97.25 80 LYS A O 1
ATOM 626 N N . LEU A 1 81 ? -2.633 5.852 13.226 1.00 97.12 81 LEU A N 1
ATOM 627 C CA . LEU A 1 81 ? -1.944 4.567 13.307 1.00 97.12 81 LEU A CA 1
ATOM 628 C C . LEU A 1 81 ? -0.519 4.731 13.841 1.00 97.12 81 LEU A C 1
ATOM 630 O O . LEU A 1 81 ? 0.114 5.761 13.630 1.00 97.12 81 LEU A O 1
ATOM 634 N N . ASP A 1 82 ? 0.002 3.671 14.457 1.00 96.56 82 ASP A N 1
ATOM 635 C CA . ASP A 1 82 ? 1.433 3.520 14.710 1.00 96.56 82 ASP A CA 1
ATOM 636 C C . ASP A 1 82 ? 2.108 2.795 13.534 1.00 96.56 82 ASP A C 1
ATOM 638 O O . ASP A 1 82 ? 1.481 2.020 12.807 1.00 96.56 82 ASP A O 1
ATOM 642 N N . VAL A 1 83 ? 3.428 2.938 13.385 1.00 95.00 83 VAL A N 1
ATOM 643 C CA . VAL A 1 83 ? 4.203 2.233 12.339 1.00 95.00 83 VAL A CA 1
ATOM 644 C C . VAL A 1 83 ? 4.035 0.706 12.381 1.00 95.00 83 VAL A C 1
ATOM 646 O O . VAL A 1 83 ? 3.985 0.055 11.341 1.00 95.00 83 VAL A O 1
ATOM 649 N N . LYS A 1 84 ? 3.849 0.132 13.578 1.00 94.94 84 LYS A N 1
ATOM 650 C CA . LYS A 1 84 ? 3.588 -1.306 13.801 1.00 94.94 84 LYS A CA 1
ATOM 651 C C . LYS A 1 84 ? 2.220 -1.771 13.282 1.00 94.94 84 LYS A C 1
ATOM 653 O O . LYS A 1 84 ? 1.957 -2.975 13.215 1.00 94.94 84 LYS A O 1
ATOM 658 N N . ASP A 1 85 ? 1.313 -0.839 13.003 1.00 96.69 85 ASP A N 1
ATOM 659 C CA . ASP A 1 85 ? -0.026 -1.118 12.488 1.00 96.69 85 ASP A CA 1
ATOM 660 C C . ASP A 1 85 ? -0.095 -1.072 10.964 1.00 96.69 85 ASP A C 1
ATOM 662 O O . ASP A 1 85 ? -1.092 -1.519 10.394 1.00 96.69 85 ASP A O 1
ATOM 666 N N . LEU A 1 86 ? 0.970 -0.596 10.317 1.00 98.06 86 LEU A N 1
ATOM 667 C CA . LEU A 1 86 ? 1.087 -0.468 8.875 1.00 98.06 86 LEU A CA 1
ATOM 668 C C . LEU A 1 86 ? 1.884 -1.635 8.279 1.00 98.06 86 LEU A C 1
ATOM 670 O O . LEU A 1 86 ? 3.031 -1.881 8.653 1.00 98.06 86 LEU A O 1
ATOM 674 N N . ILE A 1 87 ? 1.276 -2.329 7.318 1.00 98.50 87 ILE A N 1
ATOM 675 C CA . ILE A 1 87 ? 1.884 -3.417 6.549 1.00 98.50 87 ILE A CA 1
ATOM 676 C C . ILE A 1 87 ? 1.853 -3.033 5.071 1.00 98.50 87 ILE A C 1
ATOM 678 O O . ILE A 1 87 ? 0.782 -2.791 4.521 1.00 98.50 87 ILE A O 1
ATOM 682 N N . ILE A 1 88 ? 3.013 -3.002 4.418 1.00 98.56 88 ILE A N 1
ATOM 683 C CA . ILE A 1 88 ? 3.133 -2.686 2.988 1.00 98.56 88 ILE A CA 1
ATOM 684 C C . ILE A 1 88 ? 3.436 -3.959 2.196 1.00 98.56 88 ILE A C 1
ATOM 686 O O . ILE A 1 88 ? 4.391 -4.670 2.505 1.00 98.56 88 ILE A O 1
ATOM 690 N N . VAL A 1 89 ? 2.651 -4.237 1.158 1.00 98.50 89 VAL A N 1
ATOM 691 C CA . VAL A 1 89 ? 2.807 -5.398 0.274 1.00 98.50 89 VAL A CA 1
ATOM 692 C C . VAL A 1 89 ? 3.194 -4.926 -1.120 1.00 98.50 89 VAL A C 1
ATOM 694 O O . VAL A 1 89 ? 2.494 -4.099 -1.709 1.00 98.50 89 VAL A O 1
ATOM 697 N N . TYR A 1 90 ? 4.313 -5.423 -1.647 1.00 98.00 90 TYR A N 1
ATOM 698 C CA . TYR A 1 90 ? 4.842 -4.965 -2.931 1.00 98.00 90 TYR A CA 1
ATOM 699 C C . TYR A 1 90 ? 5.758 -5.989 -3.620 1.00 98.00 90 TYR A C 1
ATOM 701 O O . TYR A 1 90 ? 6.171 -6.986 -3.023 1.00 98.00 90 TYR A O 1
ATOM 709 N N . ASP A 1 91 ? 6.057 -5.727 -4.890 1.00 96.06 91 ASP A N 1
ATOM 710 C CA . ASP A 1 91 ? 6.887 -6.545 -5.772 1.00 96.06 91 ASP A CA 1
ATOM 711 C C . ASP A 1 91 ? 8.392 -6.416 -5.511 1.00 96.06 91 ASP A C 1
ATOM 713 O O . ASP A 1 91 ? 8.912 -5.354 -5.178 1.00 96.06 91 ASP A O 1
ATOM 717 N N . ASP A 1 92 ? 9.126 -7.496 -5.728 1.00 95.38 92 ASP A N 1
ATOM 718 C CA . ASP A 1 92 ? 10.562 -7.532 -5.518 1.00 95.38 92 ASP A CA 1
ATOM 719 C C . ASP A 1 92 ? 11.269 -8.309 -6.623 1.00 95.38 92 ASP A C 1
ATOM 721 O O . ASP A 1 92 ? 11.128 -9.525 -6.745 1.00 95.38 92 ASP A O 1
ATOM 725 N N . MET A 1 93 ? 12.039 -7.598 -7.441 1.00 92.25 93 MET A N 1
ATOM 726 C CA . MET A 1 93 ? 12.759 -8.202 -8.563 1.00 92.25 93 MET A CA 1
ATOM 727 C C . MET A 1 93 ? 13.964 -9.031 -8.108 1.00 92.25 93 MET A C 1
ATOM 729 O O . MET A 1 93 ? 14.398 -9.913 -8.840 1.00 92.25 93 MET A O 1
ATOM 733 N N . ASP A 1 94 ? 14.495 -8.783 -6.907 1.00 91.69 94 ASP A N 1
ATOM 734 C CA . ASP A 1 94 ? 15.652 -9.515 -6.376 1.00 91.69 94 ASP A CA 1
ATOM 735 C C . ASP A 1 94 ? 15.266 -10.845 -5.716 1.00 91.69 94 ASP A C 1
ATOM 737 O O . ASP A 1 94 ? 16.133 -11.621 -5.311 1.00 91.69 94 ASP A O 1
ATOM 741 N N . LEU A 1 95 ? 13.966 -11.119 -5.594 1.00 93.69 95 LEU A N 1
ATOM 742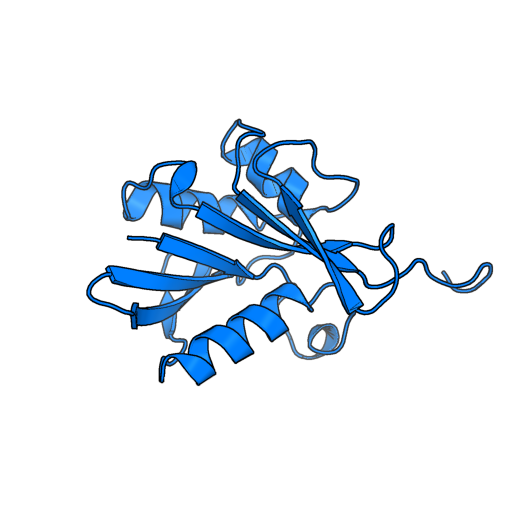 C CA . LEU A 1 95 ? 13.445 -12.394 -5.128 1.00 93.69 95 LEU A CA 1
ATOM 743 C C . LEU A 1 95 ? 12.918 -13.209 -6.309 1.00 93.69 95 LEU A C 1
ATOM 745 O O . LEU A 1 95 ? 12.250 -12.692 -7.206 1.00 93.69 95 LEU A O 1
ATOM 749 N N . GLU A 1 96 ? 13.195 -14.511 -6.269 1.00 94.12 96 GLU A N 1
ATOM 750 C CA . GLU A 1 96 ? 12.649 -15.494 -7.207 1.00 94.12 96 GLU A CA 1
ATOM 751 C C . GLU A 1 96 ? 11.118 -15.434 -7.234 1.00 94.12 96 GLU A C 1
ATOM 753 O O . GLU A 1 96 ? 10.479 -15.184 -6.208 1.00 94.12 96 GLU A O 1
ATOM 758 N N . VAL A 1 97 ? 10.526 -15.682 -8.405 1.00 94.69 97 VAL A N 1
ATOM 759 C CA . VAL A 1 97 ? 9.070 -15.639 -8.588 1.00 94.69 97 VAL A CA 1
ATOM 760 C C . VAL A 1 97 ? 8.370 -16.535 -7.562 1.00 94.69 97 VAL A C 1
ATOM 762 O O . VAL A 1 97 ? 8.720 -17.701 -7.403 1.00 94.69 97 VAL A O 1
ATOM 765 N N . GLY A 1 98 ? 7.385 -15.977 -6.856 1.00 89.62 98 GLY A N 1
ATOM 766 C CA . GLY A 1 98 ? 6.606 -16.688 -5.835 1.00 89.62 98 GLY A CA 1
ATOM 767 C C . GLY A 1 98 ? 7.260 -16.740 -4.450 1.00 89.62 98 GLY A C 1
ATOM 768 O O . GLY A 1 98 ? 6.620 -17.158 -3.484 1.00 89.62 98 GLY A O 1
ATOM 769 N N . ARG A 1 99 ? 8.504 -16.271 -4.301 1.00 96.56 99 ARG A N 1
ATOM 770 C CA . ARG A 1 99 ? 9.180 -16.231 -3.003 1.00 96.56 99 ARG A CA 1
ATOM 771 C C . ARG A 1 99 ? 8.686 -15.058 -2.163 1.00 96.56 99 ARG A C 1
ATOM 773 O O . ARG A 1 99 ? 8.723 -13.909 -2.594 1.00 96.56 99 ARG A O 1
ATOM 780 N N . LEU A 1 100 ? 8.278 -15.342 -0.928 1.00 96.44 100 LEU A N 1
ATOM 781 C CA . LEU A 1 100 ? 7.819 -14.332 0.027 1.00 96.44 100 LEU A CA 1
ATOM 782 C C . LEU A 1 100 ? 8.903 -14.004 1.054 1.00 96.44 100 LEU A C 1
ATOM 784 O O . LEU A 1 100 ? 9.584 -14.892 1.572 1.00 96.44 100 LEU A O 1
ATOM 788 N N . ARG A 1 101 ? 9.038 -12.720 1.400 1.00 97.12 101 ARG A N 1
ATOM 789 C CA . ARG A 1 101 ? 9.936 -12.270 2.471 1.00 97.12 101 ARG A CA 1
ATOM 790 C C . ARG A 1 101 ? 9.302 -11.166 3.306 1.00 97.12 101 ARG A C 1
ATOM 792 O O . ARG A 1 101 ? 8.937 -10.116 2.788 1.00 97.12 101 ARG A O 1
ATOM 799 N N . ILE A 1 102 ? 9.258 -11.375 4.622 1.00 97.38 102 ILE A N 1
ATOM 800 C CA . ILE A 1 102 ? 8.740 -10.399 5.589 1.00 97.38 102 ILE A CA 1
ATOM 801 C C . ILE A 1 102 ? 9.902 -9.726 6.324 1.00 97.38 102 ILE A C 1
ATOM 803 O O . ILE A 1 102 ? 10.863 -10.390 6.741 1.00 97.38 102 ILE A O 1
ATOM 807 N N . ARG A 1 103 ? 9.842 -8.398 6.466 1.00 96.19 103 ARG A N 1
ATOM 808 C CA . ARG A 1 103 ? 10.818 -7.595 7.221 1.00 96.19 103 ARG A CA 1
ATOM 809 C C . ARG A 1 103 ? 10.127 -6.466 7.988 1.00 96.19 103 ARG A C 1
ATOM 811 O O . ARG A 1 103 ? 9.207 -5.844 7.470 1.00 96.19 103 ARG A O 1
ATOM 818 N N . GLY A 1 104 ? 10.599 -6.187 9.204 1.00 94.94 104 GLY A N 1
ATOM 819 C CA . GLY A 1 104 ? 10.128 -5.057 10.019 1.00 94.94 104 GLY A CA 1
ATOM 820 C C . GLY A 1 104 ? 10.840 -3.733 9.728 1.00 94.94 104 GLY A C 1
ATOM 821 O O . GLY A 1 104 ? 10.318 -2.675 10.048 1.00 94.94 104 GLY A O 1
ATOM 822 N N . ARG A 1 105 ? 12.012 -3.776 9.082 1.00 95.75 105 ARG A N 1
ATOM 823 C CA . ARG A 1 105 ? 12.830 -2.596 8.770 1.00 95.75 105 ARG A CA 1
ATOM 824 C C . ARG A 1 105 ? 13.600 -2.730 7.458 1.00 95.75 105 ARG A C 1
ATOM 826 O O . ARG A 1 105 ? 13.771 -3.849 6.963 1.00 95.75 105 ARG A O 1
ATOM 833 N N . GLY A 1 106 ? 14.075 -1.604 6.930 1.00 93.88 106 GLY A N 1
ATOM 834 C CA . GLY A 1 106 ? 15.029 -1.534 5.819 1.00 93.88 106 GLY A CA 1
ATOM 835 C C . GLY A 1 106 ? 14.665 -0.520 4.736 1.00 93.88 106 GLY A C 1
ATOM 836 O O . GLY A 1 106 ? 13.550 0.010 4.709 1.00 93.88 106 GLY A O 1
ATOM 837 N N . SER A 1 107 ? 15.607 -0.315 3.816 1.00 94.06 107 SER A N 1
ATOM 838 C CA . SER A 1 107 ? 15.461 0.617 2.700 1.00 94.06 107 SER A CA 1
ATOM 839 C C . SER A 1 107 ? 14.460 0.132 1.646 1.00 94.06 107 SER A C 1
ATOM 841 O O . SER A 1 107 ? 13.969 -1.001 1.672 1.00 94.06 107 SER A O 1
ATOM 843 N N . ALA A 1 108 ? 14.161 1.002 0.680 1.00 92.88 108 ALA A N 1
ATOM 844 C CA . ALA A 1 108 ? 13.203 0.728 -0.388 1.00 92.88 108 ALA A CA 1
ATOM 845 C C . ALA A 1 108 ? 13.630 -0.378 -1.370 1.00 92.88 108 ALA A C 1
ATOM 847 O O . ALA A 1 108 ? 12.783 -0.889 -2.100 1.00 92.88 108 ALA A O 1
ATOM 848 N N . GLY A 1 109 ? 14.922 -0.730 -1.432 1.00 87.94 109 GLY A N 1
ATOM 849 C CA . GLY A 1 109 ? 15.426 -1.760 -2.350 1.00 87.94 109 GLY A CA 1
ATOM 850 C C . GLY A 1 109 ? 15.103 -1.484 -3.825 1.00 87.94 109 GLY A C 1
ATOM 851 O O . GLY A 1 109 ? 14.741 -2.397 -4.551 1.00 87.94 109 GLY A O 1
ATOM 852 N N . GLY A 1 110 ? 15.142 -0.214 -4.247 1.00 89.25 110 GLY A N 1
ATOM 853 C CA . GLY A 1 110 ? 14.807 0.202 -5.617 1.00 89.25 110 GLY A CA 1
ATOM 854 C C . GLY A 1 110 ? 13.307 0.331 -5.918 1.00 89.25 110 GLY A C 1
ATOM 855 O O . GLY A 1 110 ? 12.945 0.851 -6.975 1.00 89.25 110 GLY A O 1
ATOM 856 N N . GLN A 1 111 ? 12.418 -0.060 -4.999 1.00 95.00 111 GLN A N 1
ATOM 857 C CA . GLN A 1 111 ? 10.976 0.014 -5.225 1.00 95.00 111 GLN A CA 1
ATOM 858 C C . GLN A 1 111 ? 10.434 1.432 -4.970 1.00 95.00 111 GLN A C 1
ATOM 860 O O . GLN A 1 111 ? 10.528 1.980 -3.868 1.00 95.00 111 GLN A O 1
ATOM 865 N N . LYS A 1 112 ? 9.868 2.052 -6.015 1.00 96.44 112 LYS A N 1
ATOM 866 C CA . LYS A 1 112 ? 9.499 3.483 -6.027 1.00 96.44 112 LYS A CA 1
ATOM 867 C C . LYS A 1 112 ? 8.392 3.854 -5.034 1.00 96.44 112 LYS A C 1
ATOM 869 O O . LYS A 1 112 ? 8.425 4.953 -4.484 1.00 96.44 112 LYS A O 1
ATOM 874 N N . GLY A 1 113 ? 7.424 2.974 -4.802 1.00 97.50 113 GLY A N 1
ATOM 875 C CA . GLY A 1 113 ? 6.342 3.206 -3.845 1.00 97.50 113 GLY A CA 1
ATOM 876 C C . GLY A 1 113 ? 6.794 3.085 -2.398 1.00 97.50 113 GLY A C 1
ATOM 877 O O . GLY A 1 113 ? 6.496 3.969 -1.599 1.00 97.50 113 GLY A O 1
ATOM 878 N N . MET A 1 114 ? 7.612 2.086 -2.073 1.00 97.88 114 MET A N 1
ATOM 879 C CA . MET A 1 114 ? 8.258 1.952 -0.772 1.00 97.88 114 MET A CA 1
ATOM 880 C C . MET A 1 114 ? 9.167 3.156 -0.494 1.00 97.88 114 MET A C 1
ATOM 882 O O . MET A 1 114 ? 9.108 3.722 0.594 1.00 97.88 114 MET A O 1
ATOM 886 N N . ALA A 1 115 ? 9.937 3.615 -1.490 1.00 98.19 115 ALA A N 1
ATOM 887 C CA . ALA A 1 115 ? 10.738 4.838 -1.384 1.00 98.19 115 ALA A CA 1
ATOM 888 C C . ALA A 1 115 ? 9.868 6.078 -1.122 1.00 98.19 115 ALA A C 1
ATOM 890 O O . ALA A 1 115 ? 10.201 6.906 -0.275 1.00 98.19 115 ALA A O 1
ATOM 891 N N . SER A 1 116 ? 8.730 6.192 -1.814 1.00 98.56 116 SER A N 1
ATOM 892 C CA . SER A 1 116 ? 7.760 7.268 -1.600 1.00 98.56 116 SER A CA 1
ATOM 893 C C . SER A 1 116 ? 7.207 7.260 -0.172 1.00 98.56 116 SER A C 1
ATOM 895 O O . SER A 1 116 ? 7.167 8.306 0.470 1.00 98.56 116 SER A O 1
ATOM 897 N N . ILE A 1 117 ? 6.834 6.086 0.346 1.00 98.44 117 ILE A N 1
ATOM 898 C CA . ILE A 1 117 ? 6.296 5.917 1.702 1.00 98.44 117 ILE A CA 1
ATOM 899 C C . ILE A 1 117 ? 7.347 6.257 2.758 1.00 98.44 117 ILE A C 1
ATOM 901 O O . ILE A 1 117 ? 7.057 7.062 3.637 1.00 98.44 117 ILE A O 1
ATOM 905 N N . ILE A 1 118 ? 8.564 5.712 2.647 1.00 98.38 118 ILE A N 1
ATOM 906 C CA . ILE A 1 118 ? 9.671 6.011 3.573 1.00 98.38 118 ILE A CA 1
ATOM 907 C C . ILE A 1 118 ? 9.934 7.517 3.610 1.00 98.38 118 ILE A C 1
ATOM 909 O O . ILE A 1 118 ? 10.031 8.098 4.687 1.00 98.38 118 ILE A O 1
ATOM 913 N N . ARG A 1 119 ? 9.993 8.166 2.441 1.00 98.25 119 ARG A N 1
ATOM 914 C CA . ARG A 1 119 ? 10.227 9.610 2.341 1.00 98.25 119 ARG A CA 1
ATOM 915 C C . ARG A 1 119 ? 9.128 10.427 3.020 1.00 98.25 119 ARG A C 1
ATOM 917 O O . ARG A 1 119 ? 9.442 11.394 3.698 1.00 98.25 119 ARG A O 1
ATOM 924 N N . VAL A 1 120 ? 7.856 10.082 2.806 1.00 98.00 120 VAL A N 1
ATOM 925 C CA . VAL A 1 120 ? 6.728 10.861 3.348 1.00 98.00 120 VAL A CA 1
ATOM 926 C C . VAL A 1 120 ? 6.516 10.592 4.841 1.00 98.00 120 VAL A C 1
ATOM 928 O O . VAL A 1 120 ? 6.204 11.522 5.576 1.00 98.00 120 VAL A O 1
ATOM 931 N N . LEU A 1 121 ? 6.698 9.351 5.304 1.00 97.50 121 LEU A N 1
ATOM 932 C CA . LEU A 1 121 ? 6.553 8.989 6.720 1.00 97.50 121 LEU A CA 1
ATOM 933 C C . LEU A 1 121 ? 7.817 9.260 7.551 1.00 97.50 121 LEU A C 1
ATOM 935 O O . LEU A 1 121 ? 7.750 9.234 8.776 1.00 97.50 121 LEU A O 1
ATOM 939 N N . GLY A 1 122 ? 8.965 9.495 6.910 1.00 97.69 122 GLY A N 1
ATOM 940 C CA . GLY A 1 122 ? 10.229 9.803 7.581 1.00 97.69 122 GLY A CA 1
ATOM 941 C C . GLY A 1 122 ? 10.841 8.627 8.348 1.00 97.69 122 GLY A C 1
ATOM 942 O O . GLY A 1 122 ? 11.599 8.843 9.288 1.00 97.69 122 GLY A O 1
ATOM 943 N N . THR A 1 123 ? 10.504 7.384 7.993 1.00 97.25 123 THR A N 1
ATOM 944 C CA . THR A 1 123 ? 10.974 6.195 8.717 1.00 97.25 123 THR A CA 1
ATOM 945 C C . THR A 1 123 ? 11.120 4.972 7.820 1.00 97.25 123 THR A C 1
ATOM 947 O O . THR A 1 123 ? 10.332 4.746 6.900 1.00 97.25 123 THR A O 1
ATOM 950 N N . GLU A 1 124 ? 12.121 4.151 8.132 1.00 96.94 124 GLU A N 1
ATOM 951 C CA . GLU A 1 124 ? 12.318 2.826 7.548 1.00 96.94 124 GLU A CA 1
ATOM 952 C C . GLU A 1 124 ? 11.797 1.696 8.446 1.00 96.94 124 GLU A C 1
ATOM 954 O O . GLU A 1 124 ? 11.964 0.537 8.086 1.00 96.94 124 GLU A O 1
ATOM 959 N N . GLU A 1 125 ? 11.159 1.977 9.584 1.00 96.44 125 GLU A N 1
ATOM 960 C CA . GLU A 1 125 ? 10.666 0.979 10.553 1.00 96.44 125 GLU A CA 1
ATOM 961 C C . GLU A 1 125 ? 9.208 0.571 10.261 1.00 96.44 125 GLU A C 1
ATOM 963 O O . GLU A 1 125 ? 8.294 0.798 11.048 1.00 96.44 125 GLU A O 1
ATOM 968 N N . LEU A 1 126 ? 8.977 0.009 9.072 1.00 95.75 126 LEU A N 1
ATOM 969 C CA . LEU A 1 126 ? 7.660 -0.373 8.544 1.00 95.75 126 LEU A CA 1
ATOM 970 C C . LEU A 1 126 ? 7.536 -1.895 8.348 1.00 95.75 126 LEU A C 1
ATOM 972 O O . LEU A 1 126 ? 8.436 -2.551 7.827 1.00 95.75 126 LEU A O 1
ATOM 976 N N . VAL A 1 127 ? 6.413 -2.522 8.682 1.00 97.69 127 VAL A N 1
ATOM 977 C CA . VAL A 1 127 ? 6.264 -3.938 8.307 1.00 97.69 127 VAL A CA 1
ATOM 978 C C . VAL A 1 127 ? 6.078 -4.028 6.793 1.00 97.69 127 VAL A C 1
ATOM 980 O O . VAL A 1 127 ? 5.259 -3.316 6.215 1.00 97.69 127 VAL A O 1
ATOM 983 N N . ARG A 1 128 ? 6.844 -4.901 6.132 1.00 97.19 128 ARG A N 1
ATOM 984 C CA . ARG A 1 128 ? 6.723 -5.124 4.691 1.00 97.19 128 ARG A CA 1
ATOM 985 C C . ARG A 1 128 ? 6.743 -6.588 4.300 1.00 97.19 128 ARG A C 1
ATOM 987 O O . ARG A 1 128 ? 7.516 -7.375 4.851 1.00 97.19 128 ARG A O 1
ATOM 994 N N . ILE A 1 129 ? 5.922 -6.910 3.312 1.00 98.00 129 ILE A N 1
ATOM 995 C CA . ILE A 1 129 ? 5.832 -8.206 2.652 1.00 98.00 129 ILE A CA 1
ATOM 996 C C . ILE A 1 129 ? 6.295 -7.999 1.212 1.00 98.00 129 ILE A C 1
ATOM 998 O O . ILE A 1 129 ? 5.651 -7.301 0.431 1.00 98.00 129 ILE A O 1
ATOM 1002 N N . ARG A 1 130 ? 7.446 -8.583 0.889 1.00 97.69 130 ARG A N 1
ATOM 1003 C CA . ARG A 1 130 ? 8.065 -8.541 -0.436 1.00 97.69 130 ARG A CA 1
ATOM 1004 C C . ARG A 1 130 ? 7.676 -9.807 -1.186 1.00 97.69 130 ARG A C 1
ATOM 1006 O O . ARG A 1 130 ? 7.883 -10.903 -0.655 1.00 97.69 130 ARG A O 1
ATOM 1013 N N . ILE A 1 131 ? 7.119 -9.645 -2.381 1.00 97.62 131 ILE A N 1
ATOM 1014 C CA . ILE A 1 131 ? 6.702 -10.741 -3.257 1.00 97.62 131 ILE A CA 1
ATOM 1015 C C . ILE A 1 131 ? 7.662 -10.808 -4.435 1.00 97.62 131 ILE A C 1
ATOM 1017 O O . ILE A 1 131 ? 7.754 -9.864 -5.216 1.00 97.62 131 ILE A O 1
ATOM 1021 N N . GLY A 1 132 ? 8.372 -11.923 -4.561 1.00 96.31 132 GLY A N 1
ATOM 1022 C CA . GLY A 1 132 ? 9.318 -12.123 -5.642 1.00 96.31 132 GLY A CA 1
ATOM 1023 C C . GLY A 1 132 ? 8.642 -12.178 -7.002 1.00 96.31 132 GLY A C 1
ATOM 1024 O O . GLY A 1 132 ? 7.702 -12.947 -7.212 1.00 96.31 132 GLY A O 1
ATOM 1025 N N . VAL A 1 133 ? 9.137 -11.348 -7.918 1.00 94.62 133 VAL A N 1
ATOM 1026 C CA . VAL A 1 133 ? 8.692 -11.280 -9.319 1.00 94.62 133 VAL A CA 1
ATOM 1027 C C . VAL A 1 133 ? 9.826 -11.557 -10.309 1.00 94.62 133 VAL A C 1
ATOM 1029 O O . VAL A 1 133 ? 9.593 -11.555 -11.520 1.00 94.62 133 VAL A O 1
ATOM 1032 N N . GLY A 1 134 ? 11.032 -11.824 -9.796 1.00 92.00 134 GLY A N 1
ATOM 1033 C CA . GLY A 1 134 ? 12.240 -12.065 -10.571 1.00 92.00 134 GLY A CA 1
ATOM 1034 C C . GLY A 1 134 ? 12.714 -10.848 -11.368 1.00 92.00 134 GLY A C 1
ATOM 1035 O O . GLY A 1 134 ? 11.950 -9.938 -11.712 1.00 92.00 134 GLY A O 1
ATOM 1036 N N . ARG A 1 135 ? 14.003 -10.844 -11.708 1.00 87.44 135 ARG A N 1
ATOM 1037 C CA . ARG A 1 135 ? 14.543 -9.874 -12.661 1.00 87.44 135 ARG A CA 1
ATOM 1038 C C . ARG A 1 135 ? 14.055 -10.207 -14.077 1.00 87.44 135 ARG A C 1
ATOM 1040 O O . ARG A 1 135 ? 13.790 -11.375 -14.379 1.00 87.44 135 ARG A O 1
ATOM 1047 N N . PRO A 1 136 ? 13.902 -9.207 -14.959 1.00 77.62 136 PRO A N 1
ATOM 1048 C CA . PRO A 1 136 ? 13.821 -9.466 -16.391 1.00 77.62 136 PRO A CA 1
ATOM 1049 C C . PRO A 1 136 ? 15.037 -10.289 -16.836 1.00 77.62 136 PRO A C 1
ATOM 1051 O O . PRO A 1 136 ? 16.130 -10.116 -16.294 1.00 77.62 136 PRO A O 1
ATOM 1054 N N . LEU A 1 137 ? 14.844 -11.185 -17.804 1.00 73.69 137 LEU A N 1
ATOM 1055 C CA . LEU A 1 137 ? 15.968 -11.854 -18.457 1.00 73.69 137 LEU A CA 1
ATOM 1056 C C . LEU A 1 137 ? 16.805 -10.791 -19.187 1.00 73.69 137 LEU A C 1
ATOM 1058 O O . LEU A 1 137 ? 16.246 -9.823 -19.712 1.00 73.69 137 LEU A O 1
ATOM 1062 N N . GLU A 1 138 ? 18.132 -10.944 -19.196 1.00 58.03 138 GLU A N 1
ATOM 1063 C CA . GLU A 1 138 ? 19.023 -10.026 -19.918 1.00 58.03 138 GLU A CA 1
ATOM 1064 C C . GLU A 1 138 ? 18.556 -9.837 -21.373 1.00 58.03 138 GLU A C 1
ATOM 1066 O O . GLU A 1 138 ? 18.219 -10.799 -22.063 1.00 58.03 138 GLU A O 1
ATOM 1071 N N . GLY A 1 139 ? 18.509 -8.580 -21.829 1.00 54.75 139 GLY A N 1
ATOM 1072 C CA . GLY A 1 139 ? 18.115 -8.213 -23.196 1.00 54.75 139 GLY A CA 1
ATOM 1073 C C . GLY A 1 139 ? 16.636 -7.861 -23.408 1.00 54.75 139 GLY A C 1
ATOM 1074 O O . GLY A 1 139 ? 16.262 -7.557 -24.535 1.00 54.75 139 GLY A O 1
ATOM 1075 N N . TRP A 1 140 ? 15.803 -7.865 -22.361 1.00 49.06 140 TRP A N 1
ATOM 1076 C CA . TRP A 1 140 ? 14.375 -7.512 -22.440 1.00 49.06 140 TRP A CA 1
ATOM 1077 C C . TRP A 1 140 ? 14.028 -6.329 -21.519 1.00 49.06 140 TRP A C 1
ATOM 1079 O O . TRP A 1 140 ? 13.413 -6.519 -20.465 1.00 49.06 140 TRP A O 1
ATOM 1089 N N . GLY A 1 141 ? 14.446 -5.116 -21.901 1.00 47.41 141 GLY A N 1
ATOM 1090 C CA . GLY A 1 141 ? 14.192 -3.861 -21.177 1.00 47.41 141 GLY A CA 1
ATOM 1091 C C . GLY A 1 141 ? 13.810 -2.714 -22.098 1.00 47.41 141 GLY A C 1
ATOM 1092 O O . GLY A 1 141 ? 14.385 -2.651 -23.206 1.00 47.41 141 GLY A O 1
#

Radius of gyration: 14.33 Å; chains: 1; bounding box: 35×28×40 Å

Foldseek 3Di:
DAEEEFAWEDDDVTCPPLFRVRVVVLVVVCVVQVWDWDDDPLQWTWTWHADPNDIYIYIYRNDGLLQLLSSVVSVCVVVVHDLARYEYEGEDQVDAAADKDWDQFDDPNPRNNSNNNCVNVVGRRHIYIYGYPHHPDPPDD